Protein 5GYQ (pdb70)

Solvent-accessible surface area: 8871 Å² total; per-residue (Å²): 126,183,53,78,155,24,116,18,14,127,85,8,12,146,92,2,14,37,0,0,48,6,130,90,72,143,8,134,49,2,27,0,41,3,56,15,1,14,103,81,21,75,68,30,88,50,82,19,46,70,26,48,69,222,130,0,32,65,71,38,1,11,18,1,21,0,0,1,0,21,0,24,71,85,23,0,62,30,9,36,107,148,71,96,24,49,1,26,80,40,0,2,12,28,50,125,154,16,59,0,0,0,0,0,3,88,40,120,38,89,23,34,20,1,30,0,99,131,102,112,26,168,83,29,21,96,14,102,91,79,65,21,23,86,75,13,64,79,55,5,102,177,49,124,114,21,87,0,17,0,0,0,0,0,32,5,123,91,57,93,60,92,125,35,0,34,33,56,154

Nearest PDB structures (foldseek):
  5gyq-assembly1_A  TM=1.006E+00  e=2.711E-38  Rousettus bat coronavirus HKU9
  7r1b-assembly1_C  TM=7.287E-01  e=6.176E-12  Severe acute respiratory syndrome coronavirus 2
  8h15-assembly1_A  TM=7.630E-01  e=4.282E-11  Severe acute respiratory syndrome coronavirus
  8tyl-assembly1_A  TM=7.684E-01  e=5.794E-11  Severe acute respiratory syndrome coronavirus 2
  8h11-assembly1_C  TM=7.386E-01  e=4.017E-10  Severe acute respiratory syndrome coronavirus

Sequence (169 aa):
GIQSYCTPPYSSVLQDPPQPVVWRRYMLYDCVFDFTVVVDSLPTHQLQCYGVSPRRLASMCYGSVTLDVMRINETHLNNLFNRVPDTFSLYNYALPDNFYGCLHAFYLNSTAPYAVANRFPIKPGGRQSNSAFIDTVINAAHYSPFSYVYGLAVITLKPAAGSKLVCPVA

Structure (mmCIF, N/CA/C/O backbone):
data_5GYQ
#
_entry.id   5GYQ
#
_cell.length_a   42.752
_cell.length_b   35.990
_cell.length_c   62.886
_cell.angle_alpha   90.00
_cell.angle_beta   102.72
_cell.angle_gamma   90.00
#
_symmetry.space_group_name_H-M   'P 1 21 1'
#
loop_
_entity.id
_entity.type
_entity.pdbx_description
1 polymer 'Spike glycoprotein'
2 branched 2-acetamido-2-deoxy-beta-D-glucopyranose-(1-4)-2-acetamido-2-deoxy-beta-D-glucopyranose
3 water water
#
loop_
_atom_site.group_PDB
_atom_site.id
_atom_site.type_symbol
_atom_site.label_atom_id
_atom_site.label_alt_id
_atom_site.label_comp_id
_atom_site.label_asym_id
_atom_site.label_entity_id
_atom_site.label_seq_id
_atom_site.pdbx_PDB_ins_code
_atom_site.Cartn_x
_atom_site.Cartn_y
_atom_site.Cartn_z
_atom_site.occupancy
_atom_site.B_iso_or_equiv
_atom_site.auth_seq_id
_atom_site.auth_comp_id
_atom_site.auth_asym_id
_atom_site.auth_atom_id
_atom_site.pdbx_PDB_model_num
ATOM 1 N N . GLY A 1 1 ? -12.789 1.816 11.200 1.00 71.78 3 GLY A N 1
ATOM 2 C CA . GLY A 1 1 ? -12.014 1.044 12.154 1.00 69.57 3 GLY A CA 1
ATOM 3 C C . GLY A 1 1 ? -10.668 0.617 11.600 1.00 75.20 3 GLY A C 1
ATOM 4 O O . GLY A 1 1 ? -10.107 1.276 10.722 1.00 73.70 3 GLY A O 1
ATOM 5 N N . ILE A 1 2 ? -10.148 -0.492 12.116 1.00 58.05 4 ILE A N 1
ATOM 6 C CA . ILE A 1 2 ? -8.855 -1.010 11.682 1.00 56.94 4 ILE A CA 1
ATOM 7 C C . ILE A 1 2 ? -9.014 -1.980 10.516 1.00 57.76 4 ILE A C 1
ATOM 8 O O . ILE A 1 2 ? -9.534 -3.084 10.679 1.00 59.41 4 ILE A O 1
ATOM 13 N N . GLN A 1 3 ? -8.560 -1.556 9.341 1.00 55.60 5 GLN A N 1
ATOM 14 C CA . GLN A 1 3 ? -8.686 -2.356 8.128 1.00 55.30 5 GLN A CA 1
ATOM 15 C C . GLN A 1 3 ? -7.648 -3.469 8.050 1.00 48.14 5 GLN A C 1
ATOM 16 O O . GLN A 1 3 ? -6.588 -3.397 8.674 1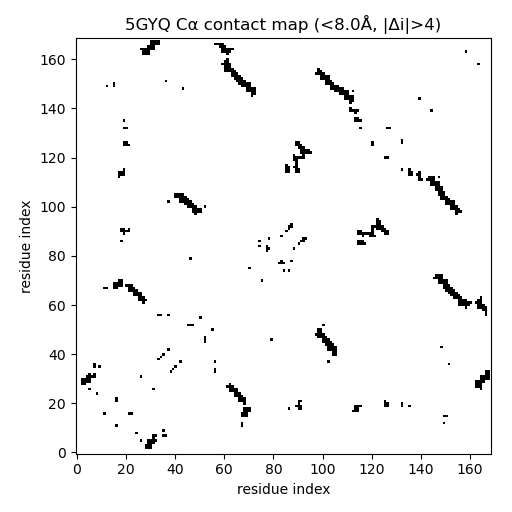.00 45.07 5 GLN A O 1
ATOM 22 N N . SER A 1 4 ? -7.964 -4.497 7.272 1.00 43.30 6 SER A N 1
ATOM 23 C CA . SER A 1 4 ? -7.023 -5.571 6.994 1.00 43.44 6 SER A CA 1
ATOM 24 C C . SER A 1 4 ? -6.111 -5.176 5.837 1.00 36.68 6 SER A C 1
ATOM 25 O O . SER A 1 4 ? -6.334 -4.157 5.187 1.00 39.49 6 SER A O 1
ATOM 28 N N . TYR A 1 5 ? -5.082 -5.979 5.588 1.00 32.31 7 TYR A N 1
ATOM 29 C CA . TYR A 1 5 ? -4.193 -5.767 4.448 1.00 31.77 7 TYR A CA 1
ATOM 30 C C . TYR A 1 5 ? -4.576 -6.670 3.280 1.00 33.06 7 TYR A C 1
ATOM 31 O O . TYR A 1 5 ? -4.722 -7.879 3.446 1.00 35.20 7 TYR A O 1
ATOM 40 N N . CYS A 1 6 ? -4.736 -6.085 2.098 1.00 34.49 8 CYS A N 1
ATOM 41 C CA . CYS A 1 6 ? -4.946 -6.879 0.894 1.00 28.08 8 CYS A CA 1
ATOM 42 C C . CYS A 1 6 ? -3.642 -7.537 0.461 1.00 32.43 8 CYS A C 1
ATOM 43 O O . CYS A 1 6 ? -2.584 -6.909 0.468 1.00 32.35 8 CYS A O 1
ATOM 46 N N . THR A 1 7 ? -3.729 -8.811 0.097 1.00 30.80 9 THR A N 1
ATOM 47 C CA . THR A 1 7 ? -2.573 -9.562 -0.376 1.00 27.92 9 THR A CA 1
ATOM 48 C C . THR A 1 7 ? -2.303 -9.275 -1.849 1.00 28.67 9 THR A C 1
ATOM 49 O O . THR A 1 7 ? -3.167 -9.504 -2.693 1.00 30.36 9 THR A O 1
ATOM 53 N N . PRO A 1 8 ? -1.102 -8.767 -2.161 1.00 30.38 10 PRO A N 1
ATOM 54 C CA . PRO A 1 8 ? -0.703 -8.513 -3.549 1.00 31.65 10 PRO A CA 1
ATOM 55 C C . PRO A 1 8 ? -0.510 -9.820 -4.310 1.00 28.75 10 PRO A C 1
ATOM 56 O O . PRO A 1 8 ? -0.095 -10.807 -3.710 1.00 28.62 10 PRO A O 1
ATOM 60 N N . PRO A 1 9 ? -0.814 -9.826 -5.616 1.00 29.49 11 PRO A N 1
ATOM 61 C CA . PRO A 1 9 ? -0.713 -11.036 -6.439 1.00 33.84 11 PRO A CA 1
ATOM 62 C C . PRO A 1 9 ? 0.704 -11.290 -6.964 1.00 31.02 11 PRO A C 1
ATOM 63 O O . PRO A 1 9 ? 0.917 -11.263 -8.175 1.00 28.82 11 PRO A O 1
ATOM 67 N N . TYR A 1 10 ? 1.650 -11.538 -6.060 1.00 28.39 12 TYR A N 1
ATOM 68 C CA . TYR A 1 10 ? 3.046 -11.789 -6.428 1.00 29.97 12 TYR A CA 1
ATOM 69 C C . TYR A 1 10 ? 3.191 -12.912 -7.458 1.00 27.24 12 TYR A C 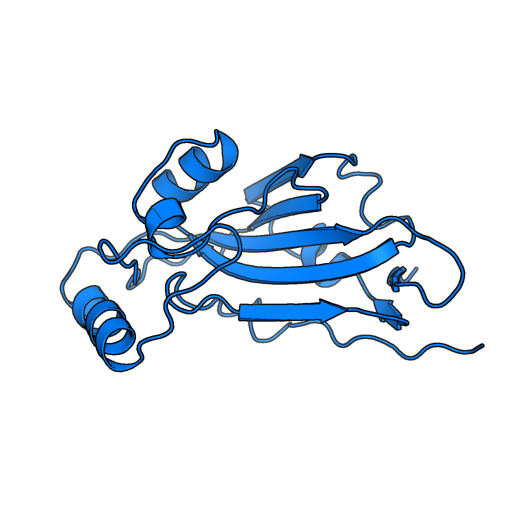1
ATOM 70 O O . TYR A 1 10 ? 3.880 -12.764 -8.479 1.00 30.64 12 TYR A O 1
ATOM 79 N N A SER A 1 11 ? 2.530 -14.033 -7.181 0.38 29.67 13 SER A N 1
ATOM 80 N N B SER A 1 11 ? 2.533 -14.034 -7.179 0.62 29.78 13 SER A N 1
ATOM 81 C CA A SER A 1 11 ? 2.643 -15.238 -7.998 0.38 32.95 13 SER A CA 1
ATOM 82 C CA B SER A 1 11 ? 2.655 -15.236 -8.000 0.62 32.76 13 SER A CA 1
ATOM 83 C C A SER A 1 11 ? 2.233 -15.012 -9.448 0.38 29.19 13 SER A C 1
ATOM 84 C C B SER A 1 11 ? 2.238 -15.009 -9.448 0.62 29.02 13 SER A C 1
ATOM 85 O O A SER A 1 11 ? 2.928 -15.433 -10.367 0.38 30.42 13 SER A O 1
ATOM 86 O O B SER A 1 11 ? 2.933 -15.429 -10.368 0.62 30.43 13 SER A O 1
ATOM 91 N N . VAL A 1 12 ? 1.103 -14.347 -9.648 1.00 31.35 14 VAL A N 1
ATOM 92 C CA . VAL A 1 12 ? 0.606 -14.097 -10.991 1.00 32.49 14 VAL A CA 1
ATOM 93 C C . VAL A 1 12 ? 1.456 -13.026 -11.671 1.00 34.96 14 VAL A C 1
ATOM 94 O O . VAL A 1 12 ? 1.535 -12.967 -12.899 1.00 37.74 14 VAL A O 1
ATOM 98 N N . LEU A 1 13 ? 2.108 -12.192 -10.867 1.00 28.53 15 LEU A N 1
ATOM 99 C CA . LEU A 1 13 ? 2.975 -11.154 -11.402 1.00 32.78 15 LEU A CA 1
ATOM 100 C C . LEU A 1 13 ? 4.268 -11.751 -11.928 1.00 33.18 15 LEU A C 1
ATOM 101 O O . LEU A 1 13 ? 4.842 -11.239 -12.884 1.00 37.48 15 LEU A O 1
ATOM 106 N N . GLN A 1 14 ? 4.737 -12.832 -11.313 1.00 35.69 16 GLN A N 1
ATOM 107 C CA . GLN A 1 14 ? 5.959 -13.457 -11.821 1.00 41.75 16 GLN A CA 1
ATOM 108 C C . GLN A 1 14 ? 5.682 -14.415 -12.987 1.00 38.64 16 GLN A C 1
ATOM 109 O O . GLN A 1 14 ? 6.609 -14.842 -13.676 1.00 41.78 16 GLN A O 1
ATOM 115 N N . ASP A 1 15 ? 4.412 -14.741 -13.213 1.00 39.69 17 ASP A N 1
ATOM 116 C CA . ASP A 1 15 ? 4.035 -15.553 -14.369 1.00 32.96 17 ASP A CA 1
ATOM 117 C C . ASP A 1 15 ? 2.622 -15.226 -14.851 1.00 34.04 17 ASP A C 1
ATOM 118 O O . ASP A 1 15 ? 1.683 -15.978 -14.582 1.00 32.60 17 ASP A O 1
ATOM 123 N N . PRO A 1 16 ? 2.470 -14.103 -15.572 1.00 26.47 18 PRO A N 1
ATOM 124 C CA . PRO A 1 16 ? 1.167 -13.642 -16.063 1.00 24.13 18 PRO A CA 1
ATOM 125 C C . PRO A 1 16 ? 0.468 -14.662 -16.956 1.00 21.59 18 PRO A C 1
ATOM 126 O O . PRO A 1 16 ? 1.102 -15.253 -17.831 1.00 20.91 18 PRO A O 1
ATOM 130 N N . PRO A 1 17 ? -0.839 -14.863 -16.739 1.00 18.14 19 PRO A N 1
ATOM 131 C CA . PRO A 1 17 ? -1.593 -15.847 -17.520 1.00 18.09 19 PRO A CA 1
ATOM 132 C C . PRO A 1 17 ? -1.752 -15.421 -18.974 1.00 15.65 19 PRO A C 1
ATOM 133 O O . PRO A 1 17 ? -1.563 -14.248 -19.299 1.00 15.70 19 PRO A O 1
ATOM 137 N N . GLN A 1 18 ? -2.073 -16.376 -19.840 1.00 18.63 20 GLN A N 1
ATOM 138 C CA . GLN A 1 18 ? -2.407 -16.062 -21.219 1.00 18.15 20 GLN A CA 1
ATOM 139 C C . GLN A 1 18 ? -3.624 -15.145 -21.214 1.00 16.75 20 GLN A C 1
ATOM 140 O O . GLN A 1 18 ? -4.488 -15.271 -20.347 1.00 13.41 20 GLN A O 1
ATOM 146 N N . PRO A 1 19 ? -3.691 -14.210 -22.172 1.00 18.95 21 PRO A N 1
ATOM 147 C CA . PRO A 1 19 ? -4.789 -13.237 -22.196 1.00 13.66 21 PRO A CA 1
ATOM 148 C C . PRO A 1 19 ? -6.165 -13.886 -22.317 1.00 14.68 21 PRO A C 1
ATOM 149 O O . PRO A 1 19 ? -7.145 -13.318 -21.830 1.00 14.24 21 PRO A O 1
ATOM 153 N N . VAL A 1 20 ? -6.240 -15.060 -22.939 1.00 14.04 22 VAL A N 1
ATOM 154 C CA . VAL A 1 20 ? -7.517 -15.756 -23.053 1.00 10.79 22 VAL A CA 1
ATOM 155 C C . VAL A 1 20 ? -8.038 -16.149 -21.663 1.00 10.24 22 VAL A C 1
ATOM 156 O O . VAL A 1 20 ? -9.246 -16.247 -21.453 1.00 12.99 22 VAL A O 1
ATOM 160 N N . VAL A 1 21 ? -7.131 -16.341 -20.704 1.00 12.50 23 VAL A N 1
ATOM 161 C CA . VAL A 1 21 ? -7.537 -16.627 -19.326 1.00 10.18 23 VAL A CA 1
ATOM 162 C C . VAL A 1 21 ? -6.969 -15.614 -18.328 1.00 14.76 23 VAL A C 1
ATOM 163 O O . VAL A 1 21 ? -6.417 -15.996 -17.295 1.00 15.47 23 VAL A O 1
ATOM 167 N N . TRP A 1 22 ? -7.113 -14.327 -18.639 1.00 11.99 24 TRP A N 1
ATOM 168 C CA . TRP A 1 22 ? -6.644 -13.253 -17.763 1.00 13.27 24 TRP A CA 1
ATOM 169 C C . TRP A 1 22 ? -7.271 -13.353 -16.377 1.00 14.09 24 TRP A C 1
ATOM 170 O O . TRP A 1 22 ? -8.399 -13.835 -16.234 1.00 13.67 24 TRP A O 1
ATOM 181 N N . ARG A 1 23 ? -6.552 -12.895 -15.355 1.00 13.27 25 ARG A N 1
ATOM 182 C CA . ARG A 1 23 ? -7.055 -13.053 -13.989 1.00 19.08 25 ARG A CA 1
ATOM 183 C C . ARG A 1 23 ? -7.380 -11.732 -13.303 1.00 20.27 25 ARG A C 1
ATOM 184 O O . ARG A 1 23 ? -6.685 -10.741 -13.479 1.00 16.87 25 ARG A O 1
ATOM 192 N N . ARG A 1 24 ? -8.446 -11.735 -12.510 1.00 17.80 26 ARG A N 1
ATOM 193 C CA . ARG A 1 24 ? -8.882 -10.535 -11.806 1.00 16.97 26 ARG A CA 1
ATOM 194 C C . ARG A 1 24 ? -8.721 -10.674 -10.298 1.00 20.63 26 ARG A C 1
ATOM 195 O O . ARG A 1 24 ? -9.005 -11.725 -9.729 1.00 14.56 26 ARG A O 1
ATOM 203 N N . TYR A 1 25 ? -8.254 -9.606 -9.662 1.00 16.77 27 TYR A N 1
ATOM 204 C CA . TYR A 1 25 ? -8.170 -9.545 -8.209 1.00 21.10 27 TYR A CA 1
ATOM 205 C C . TYR A 1 25 ? -8.856 -8.278 -7.719 1.00 25.37 27 TYR A C 1
ATOM 206 O O . TYR A 1 25 ? -8.521 -7.173 -8.147 1.00 24.34 27 TYR A O 1
ATOM 215 N N . MET A 1 26 ? -9.830 -8.439 -6.832 1.00 20.94 28 MET A N 1
ATOM 216 C CA . MET A 1 26 ? -10.587 -7.300 -6.337 1.00 26.90 28 MET A CA 1
ATOM 217 C C . MET A 1 26 ? -10.117 -6.871 -4.950 1.00 30.53 28 MET A C 1
ATOM 218 O O . MET A 1 26 ? -10.048 -7.677 -4.025 1.00 31.69 28 MET A O 1
ATOM 223 N N . LEU A 1 27 ? -9.786 -5.589 -4.833 1.00 29.68 29 LEU A N 1
ATOM 224 C CA . LEU A 1 27 ? -9.335 -4.982 -3.587 1.00 27.76 29 LEU A CA 1
ATOM 225 C C . LEU A 1 27 ? -10.392 -4.025 -3.053 1.00 30.75 29 LEU A C 1
ATOM 226 O O . LEU A 1 27 ? -10.781 -3.065 -3.734 1.00 28.54 29 LEU A O 1
ATOM 231 N N . TYR A 1 28 ? -10.838 -4.289 -1.829 1.00 30.11 30 TYR A N 1
ATOM 232 C CA . TYR A 1 28 ? -11.913 -3.527 -1.207 1.00 39.70 30 TYR A CA 1
ATOM 233 C C . TYR A 1 28 ? -11.749 -3.478 0.311 1.00 43.86 30 TYR A C 1
ATOM 234 O O . TYR A 1 28 ? -11.457 -4.498 0.937 1.00 43.51 30 TYR A O 1
ATOM 243 N N . ASP A 1 29 ? -11.934 -2.290 0.887 1.00 38.28 31 ASP A N 1
ATOM 244 C CA . ASP A 1 29 ? -11.881 -2.086 2.338 1.00 39.13 31 ASP A CA 1
ATOM 245 C C . ASP A 1 29 ? -10.592 -2.640 2.944 1.00 34.09 31 ASP A C 1
ATOM 246 O O . ASP A 1 29 ? -10.631 -3.534 3.790 1.00 35.55 31 ASP A O 1
ATOM 251 N N . CYS A 1 30 ? -9.453 -2.108 2.509 1.00 38.35 32 CYS A N 1
ATOM 252 C CA . CYS A 1 30 ? -8.166 -2.648 2.935 1.00 27.28 32 CYS A CA 1
ATOM 253 C C . CYS A 1 30 ? -6.977 -1.719 2.692 1.00 28.55 32 CYS A C 1
ATOM 254 O O . CYS A 1 30 ? -7.074 -0.705 1.989 1.00 32.49 32 CYS A O 1
ATOM 257 N N . VAL A 1 31 ? -5.850 -2.091 3.289 1.00 30.89 33 VAL A N 1
ATOM 258 C CA . VAL A 1 31 ? -4.577 -1.432 3.041 1.00 29.90 33 VAL A CA 1
ATOM 259 C C . VAL A 1 31 ? -3.799 -2.250 2.016 1.00 35.13 33 VAL A C 1
ATOM 260 O O . VAL A 1 31 ? -3.651 -3.462 2.162 1.00 32.76 33 VAL A O 1
ATOM 264 N N . PHE A 1 32 ? -3.309 -1.582 0.978 1.00 36.52 34 PHE A N 1
ATOM 265 C CA . PHE A 1 32 ? -2.663 -2.258 -0.137 1.00 34.44 34 PHE A CA 1
ATOM 266 C C . PHE A 1 32 ? -1.323 -1.616 -0.475 1.00 37.21 34 PHE A C 1
ATOM 267 O O . PHE A 1 32 ? -1.205 -0.394 -0.515 1.00 39.72 34 PHE A O 1
ATOM 275 N N . ASP A 1 33 ? -0.314 -2.446 -0.711 1.00 35.96 35 ASP A N 1
ATOM 276 C CA . ASP A 1 33 ? 1.004 -1.951 -1.088 1.00 39.76 35 ASP A CA 1
ATOM 277 C C . ASP A 1 33 ? 1.097 -1.788 -2.601 1.00 34.65 35 ASP A C 1
ATOM 278 O O . ASP A 1 33 ? 1.418 -2.734 -3.319 1.00 32.53 35 ASP A O 1
ATOM 283 N N . PHE A 1 34 ? 0.820 -0.576 -3.075 1.00 41.57 36 PHE A N 1
ATOM 284 C CA . PHE A 1 34 ? 0.773 -0.286 -4.506 1.00 43.69 36 PHE A CA 1
ATOM 285 C C . PHE A 1 34 ? 2.114 -0.469 -5.208 1.00 37.89 36 PHE A C 1
ATOM 286 O O . PHE A 1 34 ? 2.163 -0.647 -6.424 1.00 39.95 36 PHE A O 1
ATOM 294 N N . THR A 1 35 ? 3.195 -0.419 -4.436 1.00 34.51 37 THR A N 1
ATOM 295 C CA . THR A 1 35 ? 4.546 -0.544 -4.975 1.00 34.81 37 THR A CA 1
ATOM 296 C C . THR A 1 35 ? 4.734 -1.845 -5.756 1.00 32.41 37 THR A C 1
ATOM 297 O O . THR A 1 35 ? 5.466 -1.889 -6.747 1.00 30.58 37 THR A O 1
ATOM 301 N N . VAL A 1 36 ? 4.056 -2.896 -5.307 1.00 28.99 38 VAL A N 1
ATOM 302 C CA . VAL A 1 36 ? 4.185 -4.219 -5.904 1.00 25.87 38 VAL A CA 1
ATOM 303 C C . VAL A 1 36 ? 3.743 -4.230 -7.366 1.00 27.98 38 VAL A C 1
ATOM 304 O O . VAL A 1 36 ? 4.353 -4.899 -8.202 1.00 32.80 38 VAL A O 1
ATOM 308 N N . VAL A 1 37 ? 2.694 -3.476 -7.675 1.00 23.39 39 VAL A N 1
ATOM 309 C CA . VAL A 1 37 ? 2.145 -3.470 -9.025 1.00 31.35 39 VAL A CA 1
ATOM 310 C C . VAL A 1 37 ? 2.535 -2.217 -9.802 1.00 34.55 39 VAL A C 1
ATOM 311 O O . VAL A 1 37 ? 2.119 -2.039 -10.947 1.00 32.91 39 VAL A O 1
ATOM 315 N N . VAL A 1 38 ? 3.330 -1.349 -9.183 1.00 31.20 40 VAL A N 1
ATOM 316 C CA . VAL A 1 38 ? 3.794 -0.142 -9.859 1.00 36.61 40 VAL A CA 1
ATOM 317 C C . VAL A 1 38 ? 5.320 -0.025 -9.844 1.00 34.24 40 VAL A C 1
ATOM 318 O O . VAL A 1 38 ? 5.987 -0.407 -10.804 1.00 33.97 40 VAL A O 1
ATOM 322 N N . ASP A 1 39 ? 5.868 0.492 -8.747 1.00 44.62 41 ASP A N 1
ATOM 323 C CA . ASP A 1 39 ? 7.287 0.834 -8.678 1.00 42.08 41 ASP A CA 1
ATOM 324 C C . ASP A 1 39 ? 8.223 -0.365 -8.822 1.00 39.15 41 ASP A C 1
ATOM 325 O O . ASP A 1 39 ? 9.188 -0.316 -9.586 1.00 42.27 41 ASP A O 1
ATOM 330 N N . SER A 1 40 ? 7.937 -1.435 -8.087 1.00 40.63 42 SER A N 1
ATOM 331 C CA . SER A 1 40 ? 8.814 -2.604 -8.059 1.00 37.43 42 SER A CA 1
ATOM 332 C C . SER A 1 40 ? 8.928 -3.291 -9.418 1.00 38.56 42 SER A C 1
ATOM 333 O O . SER A 1 40 ? 9.953 -3.897 -9.727 1.00 46.11 42 SER A O 1
ATOM 336 N N . LEU A 1 41 ? 7.874 -3.198 -10.223 1.00 40.11 43 LEU A N 1
ATOM 337 C CA . LEU A 1 41 ? 7.873 -3.801 -11.552 1.00 38.11 43 LEU A CA 1
ATOM 338 C C . LEU A 1 41 ? 8.806 -3.062 -12.505 1.00 34.05 43 LEU A C 1
ATOM 339 O O . LEU A 1 41 ? 8.902 -1.835 -12.458 1.00 36.64 43 LEU A O 1
ATOM 344 N N . PRO A 1 42 ? 9.502 -3.813 -13.372 1.00 29.08 44 PRO A N 1
ATOM 345 C CA . PRO A 1 42 ? 10.357 -3.233 -14.415 1.00 25.92 44 PRO A CA 1
ATOM 346 C C . PRO A 1 42 ? 9.517 -2.649 -15.547 1.00 30.36 44 PRO A C 1
ATOM 347 O O . PRO A 1 42 ? 9.208 -3.347 -16.511 1.00 25.50 44 PRO A O 1
ATOM 351 N N . THR A 1 43 ? 9.164 -1.374 -15.422 1.00 31.11 45 THR A N 1
ATOM 352 C CA . THR A 1 43 ? 8.183 -0.749 -16.303 1.00 31.06 45 THR A CA 1
ATOM 353 C C . THR A 1 43 ? 8.619 -0.664 -17.765 1.00 37.38 45 THR A C 1
ATOM 354 O O . THR A 1 43 ? 9.712 -0.192 -18.080 1.00 34.31 45 THR A O 1
ATOM 358 N N . HIS A 1 44 ? 7.744 -1.136 -18.649 1.00 36.96 46 HIS A N 1
ATOM 359 C CA . HIS A 1 44 ? 7.926 -1.000 -20.088 1.00 36.17 46 HIS A CA 1
ATOM 360 C C . HIS A 1 44 ? 7.105 0.173 -20.602 1.00 43.68 46 HIS A C 1
ATOM 361 O O . HIS A 1 44 ? 7.547 0.916 -21.476 1.00 50.84 46 HIS A O 1
ATOM 368 N N . GLN A 1 45 ? 5.907 0.333 -20.047 1.00 34.27 47 GLN A N 1
ATOM 369 C CA . GLN A 1 45 ? 5.024 1.435 -20.412 1.00 29.95 47 GLN A CA 1
ATOM 370 C C . GLN A 1 45 ? 3.903 1.589 -19.387 1.00 36.70 47 GLN A C 1
ATOM 371 O O . GLN A 1 45 ? 3.166 0.643 -19.122 1.00 29.97 47 GLN A O 1
ATOM 377 N N . LEU A 1 46 ? 3.775 2.780 -18.811 1.00 25.01 48 LEU A N 1
ATOM 378 C CA . LEU A 1 46 ? 2.719 3.045 -17.837 1.00 31.83 48 LEU A CA 1
ATOM 379 C C . LEU A 1 46 ? 1.823 4.185 -18.307 1.00 39.30 48 LEU A C 1
ATOM 380 O O . LEU A 1 46 ? 2.263 5.329 -18.407 1.00 43.15 48 LEU A O 1
ATOM 385 N N . GLN A 1 47 ? 0.565 3.866 -18.594 1.00 33.05 49 GLN A N 1
ATOM 386 C CA . GLN A 1 47 ? -0.362 4.857 -19.126 1.00 31.29 49 GLN A CA 1
ATOM 387 C C . GLN A 1 47 ? -1.587 5.005 -18.236 1.00 33.19 49 GLN A C 1
ATOM 388 O O . GLN A 1 47 ? -2.293 4.036 -17.985 1.00 30.21 49 GLN A O 1
ATOM 394 N N . CYS A 1 48 ? -1.854 6.221 -17.774 1.00 26.59 50 CYS A N 1
ATOM 395 C CA . CYS A 1 48 ? -2.969 6.433 -16.858 1.00 25.65 50 CYS A CA 1
ATOM 396 C C . CYS A 1 48 ? -4.075 7.311 -17.442 1.00 25.20 50 CYS A C 1
ATOM 397 O O . CYS A 1 48 ? -3.820 8.207 -18.244 1.00 28.04 50 CYS A O 1
ATOM 400 N N . TYR A 1 49 ? -5.304 7.040 -17.014 1.00 24.34 51 TYR A N 1
ATOM 401 C CA . TYR A 1 49 ? -6.488 7.760 -17.459 1.00 22.88 51 TYR A CA 1
ATOM 402 C C . TYR A 1 49 ? -7.333 8.182 -16.261 1.00 32.37 51 TYR A C 1
ATOM 403 O O . TYR A 1 49 ? -7.845 7.333 -15.523 1.00 31.58 51 TYR A O 1
ATOM 412 N N . GLY A 1 50 ? -7.477 9.492 -16.072 1.00 31.18 52 GLY A N 1
ATOM 413 C CA . GLY A 1 50 ? -8.272 10.028 -14.981 1.00 32.07 52 GLY A CA 1
ATOM 414 C C . GLY A 1 50 ? -7.439 10.315 -13.747 1.00 34.54 52 GLY A C 1
ATOM 415 O O . GLY A 1 50 ? -7.952 10.772 -12.726 1.00 36.05 52 GLY A O 1
ATOM 416 N N . VAL A 1 51 ? -6.143 10.045 -13.850 1.00 30.35 53 VAL A N 1
ATOM 417 C CA . VAL A 1 51 ? -5.212 10.230 -12.744 1.00 26.82 53 VAL A CA 1
ATOM 418 C C . VAL A 1 51 ? -3.802 10.242 -13.325 1.00 27.60 53 VAL A C 1
ATOM 419 O O . VAL A 1 51 ? -3.557 9.621 -14.352 1.00 34.76 53 VAL A O 1
ATOM 423 N N . SER A 1 52 ? -2.880 10.966 -12.700 1.00 33.18 54 SER A N 1
ATOM 424 C CA . SER A 1 52 ? -1.493 10.940 -13.150 1.00 35.23 54 SER A CA 1
ATOM 425 C C . SER A 1 52 ? -0.766 9.788 -12.468 1.00 31.64 54 SER A C 1
ATOM 426 O O . SER A 1 52 ? -1.117 9.411 -11.350 1.00 33.60 54 SER A O 1
ATOM 429 N N . PRO A 1 53 ? 0.242 9.214 -13.143 1.00 39.84 55 PRO A N 1
ATOM 430 C CA . PRO A 1 53 ? 0.999 8.096 -12.568 1.00 42.32 55 PRO A CA 1
ATOM 431 C C . PRO A 1 53 ? 1.738 8.468 -11.282 1.00 34.95 55 PRO A C 1
ATOM 432 O O . PRO A 1 53 ? 1.959 7.600 -10.438 1.00 32.14 55 PRO A O 1
ATOM 436 N N . ARG A 1 54 ? 2.108 9.736 -11.133 1.00 34.68 56 ARG A N 1
ATOM 437 C CA . ARG A 1 54 ? 2.796 10.184 -9.925 1.00 36.39 56 ARG A CA 1
ATOM 438 C C . ARG A 1 54 ? 1.832 10.280 -8.741 1.00 28.96 56 ARG A C 1
ATOM 439 O O . ARG A 1 54 ? 2.249 10.237 -7.585 1.00 35.52 56 ARG A O 1
ATOM 447 N N . ARG A 1 55 ? 0.541 10.397 -9.040 1.00 24.74 57 ARG A N 1
ATOM 448 C CA . ARG A 1 55 ? -0.487 10.547 -8.013 1.00 25.75 57 ARG A CA 1
ATOM 449 C C . ARG A 1 55 ? -1.137 9.214 -7.657 1.00 33.35 57 ARG A C 1
ATOM 450 O O . ARG A 1 55 ? -1.682 9.053 -6.564 1.00 34.87 57 ARG A O 1
ATOM 458 N N . LEU A 1 56 ? -1.067 8.273 -8.596 1.00 33.09 58 LEU A N 1
ATOM 459 C CA . LEU A 1 56 ? -1.728 6.967 -8.505 1.00 29.62 58 LEU A CA 1
ATOM 460 C C . LEU A 1 56 ? -1.638 6.309 -7.127 1.00 30.60 58 LEU A C 1
ATOM 461 O O . LEU A 1 56 ? -2.656 6.055 -6.482 1.00 29.79 58 LEU A O 1
ATOM 466 N N . ALA A 1 57 ? -0.416 6.035 -6.686 1.00 23.84 59 ALA A N 1
ATOM 467 C CA . ALA A 1 57 ? -0.197 5.230 -5.489 1.00 31.39 59 ALA A CA 1
ATOM 468 C C . ALA A 1 57 ? -0.135 6.055 -4.208 1.00 32.80 59 ALA A C 1
ATOM 469 O O . ALA A 1 57 ? 0.294 5.553 -3.171 1.00 39.35 59 ALA A O 1
ATOM 471 N N . SER A 1 58 ? -0.568 7.311 -4.275 1.00 32.65 60 SER A N 1
ATOM 472 C CA . SER A 1 58 ? -0.432 8.217 -3.139 1.00 31.41 60 SER A CA 1
ATOM 473 C C . SER A 1 58 ? -1.751 8.485 -2.419 1.00 34.68 60 SER A C 1
ATOM 474 O O . SER A 1 58 ? -1.759 9.048 -1.326 1.00 40.59 60 SER A O 1
ATOM 477 N N . MET A 1 59 ? -2.865 8.091 -3.024 1.00 36.36 61 MET A N 1
ATOM 478 C CA . MET A 1 59 ? -4.169 8.389 -2.438 1.00 35.97 61 MET A CA 1
ATOM 479 C C . MET A 1 59 ? -5.040 7.149 -2.279 1.00 30.56 61 MET A C 1
ATOM 480 O O . MET A 1 59 ? -4.664 6.054 -2.695 1.00 29.73 61 MET A O 1
ATOM 485 N N . CYS A 1 60 ? -6.205 7.335 -1.666 1.00 32.17 62 CYS A N 1
ATOM 486 C CA . CYS A 1 60 ? -7.127 6.236 -1.403 1.00 34.23 62 CYS A CA 1
ATOM 487 C C . CYS A 1 60 ? -8.209 6.151 -2.473 1.00 32.81 62 CYS A C 1
ATOM 488 O O . CYS A 1 60 ? -8.444 7.108 -3.208 1.00 32.08 62 CYS A O 1
ATOM 491 N N . TYR A 1 61 ? -8.869 5.001 -2.550 1.00 28.53 63 TYR A N 1
ATOM 492 C CA . TYR A 1 61 ? -9.900 4.782 -3.556 1.00 31.51 63 TYR A CA 1
ATOM 493 C C . TYR A 1 61 ? -11.098 4.031 -2.989 1.00 32.70 63 TYR A C 1
ATOM 494 O O . TYR A 1 61 ? -11.005 3.401 -1.936 1.00 32.83 63 TYR A O 1
ATOM 503 N N . GLY A 1 62 ? -12.224 4.110 -3.693 1.00 35.83 64 GLY A N 1
ATOM 504 C CA . GLY A 1 62 ? -13.418 3.378 -3.308 1.00 40.11 64 GLY A CA 1
ATOM 505 C C . GLY A 1 62 ? -13.208 1.885 -3.460 1.00 35.20 64 GLY A C 1
ATOM 506 O O . GLY A 1 62 ? -13.699 1.091 -2.659 1.00 41.77 64 GLY A O 1
ATOM 507 N N . SER A 1 63 ? -12.469 1.513 -4.500 1.00 31.85 65 SER A N 1
ATOM 508 C CA . SER A 1 63 ? -12.094 0.126 -4.754 1.00 27.86 65 SER A CA 1
ATOM 509 C C . SER A 1 63 ? -11.016 0.074 -5.826 1.00 30.19 65 SER A C 1
ATOM 510 O O . SER A 1 63 ? -10.896 0.995 -6.644 1.00 27.67 65 SER A O 1
ATOM 513 N N . VAL A 1 64 ? -10.234 -1.002 -5.822 1.00 29.99 66 VAL A N 1
ATOM 514 C CA . VAL A 1 64 ? -9.191 -1.173 -6.832 1.00 23.27 66 VAL A CA 1
ATOM 515 C C . VAL A 1 64 ? -9.270 -2.565 -7.446 1.00 26.77 66 VAL A C 1
ATOM 516 O O . VAL A 1 64 ? -9.353 -3.551 -6.734 1.00 27.75 66 VAL A O 1
ATOM 520 N N . THR A 1 65 ? -9.250 -2.646 -8.770 1.00 27.29 67 THR A N 1
ATOM 521 C CA . THR A 1 65 ? -9.274 -3.939 -9.443 1.00 26.85 67 THR A CA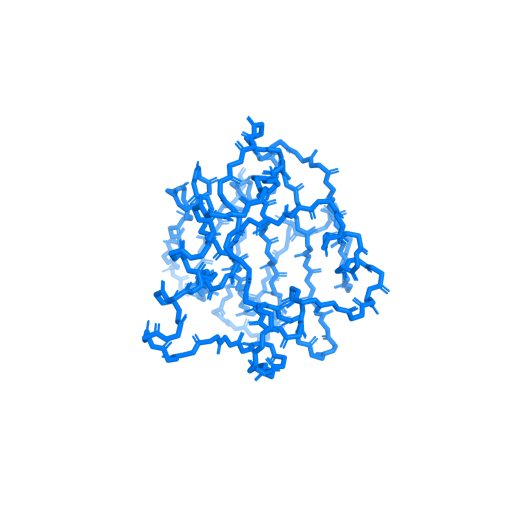 1
ATOM 522 C C . THR A 1 65 ? -7.992 -4.150 -10.235 1.00 26.04 67 THR A C 1
ATOM 523 O O . THR A 1 65 ? -7.550 -3.261 -10.955 1.00 22.38 67 THR A O 1
ATOM 527 N N . LEU A 1 66 ? -7.391 -5.327 -10.088 1.00 15.82 68 LEU A N 1
ATOM 528 C CA . LEU A 1 66 ? -6.170 -5.659 -10.816 1.00 16.98 68 LEU A CA 1
ATOM 529 C C . LEU A 1 66 ? -6.404 -6.793 -11.803 1.00 15.82 68 LEU A C 1
ATOM 530 O O . LEU A 1 66 ? -6.677 -7.922 -11.404 1.00 17.92 68 LEU A O 1
ATOM 535 N N . ASP A 1 67 ? -6.297 -6.491 -13.091 1.00 18.04 69 ASP A N 1
ATOM 536 C CA . ASP A 1 67 ? -6.400 -7.528 -14.111 1.00 16.45 69 ASP A CA 1
ATOM 537 C C . ASP A 1 67 ? -5.021 -7.844 -14.659 1.00 15.56 69 ASP A C 1
ATOM 538 O O . ASP A 1 67 ? -4.319 -6.961 -15.128 1.00 16.54 69 ASP A O 1
ATOM 543 N N . VAL A 1 68 ? -4.630 -9.107 -14.604 1.00 11.07 70 VAL A N 1
ATOM 544 C CA . VAL A 1 68 ? -3.272 -9.478 -14.974 1.00 9.73 70 VAL A CA 1
ATOM 545 C C . VAL A 1 68 ? -3.255 -10.493 -16.110 1.00 13.59 70 VAL A C 1
ATOM 546 O O . VAL A 1 68 ? -4.025 -11.470 -16.111 1.00 13.02 70 VAL A O 1
ATOM 550 N N . MET A 1 69 ? -2.381 -10.239 -17.081 1.00 12.52 71 MET A N 1
ATOM 551 C CA . MET A 1 69 ? -2.210 -11.141 -18.217 1.00 12.75 71 MET A CA 1
ATOM 552 C C . MET A 1 69 ? -0.904 -10.837 -18.930 1.00 16.74 71 MET A C 1
ATOM 553 O O . MET A 1 69 ? -0.163 -9.954 -18.515 1.00 17.64 71 MET A O 1
ATOM 558 N N . ARG A 1 70 ? -0.623 -11.563 -20.005 1.00 16.16 72 ARG A N 1
ATOM 559 C CA . ARG A 1 70 ? 0.520 -11.246 -20.846 1.00 15.11 72 ARG A CA 1
ATOM 560 C C . ARG A 1 70 ? 0.030 -10.688 -22.176 1.00 17.63 72 ARG A C 1
ATOM 561 O O . ARG A 1 70 ? -1.112 -10.926 -22.571 1.00 16.28 72 ARG A O 1
ATOM 569 N N . ILE A 1 71 ? 0.891 -9.945 -22.864 1.00 15.15 73 ILE A N 1
ATOM 570 C CA . ILE A 1 71 ? 0.472 -9.216 -24.059 1.00 13.98 73 ILE A CA 1
ATOM 571 C C . ILE A 1 71 ? 1.690 -8.869 -24.913 1.00 17.13 73 ILE A C 1
ATOM 572 O O . ILE A 1 71 ? 2.730 -8.501 -24.376 1.00 19.39 73 ILE A O 1
ATOM 577 N N . ASN A 1 72 ? 1.593 -8.999 -26.235 1.00 12.93 74 ASN A N 1
ATOM 578 C CA . ASN A 1 72 ? 2.754 -8.653 -27.050 1.00 17.04 74 ASN A CA 1
ATOM 579 C C . ASN A 1 72 ? 2.638 -7.226 -27.581 1.00 14.27 74 ASN A C 1
ATOM 580 O O . ASN A 1 72 ? 1.617 -6.565 -27.373 1.00 16.45 74 ASN A O 1
ATOM 585 N N . GLU A 1 73 ? 3.692 -6.752 -28.242 1.00 19.99 75 GLU A N 1
ATOM 586 C CA . GLU A 1 73 ? 3.819 -5.338 -28.598 1.00 21.06 75 GLU A CA 1
ATOM 587 C C . GLU A 1 73 ? 2.682 -4.807 -29.476 1.00 16.26 75 GLU A C 1
ATOM 588 O O . GLU A 1 73 ? 2.178 -3.712 -29.237 1.00 20.07 75 GLU A O 1
ATOM 594 N N . THR A 1 74 ? 2.291 -5.576 -30.488 1.00 15.50 76 THR A N 1
ATOM 595 C CA . THR A 1 74 ? 1.210 -5.179 -31.389 1.00 16.57 76 THR A CA 1
ATOM 596 C C . THR A 1 74 ? -0.082 -4.923 -30.615 1.00 17.29 76 THR A C 1
ATOM 597 O O . THR A 1 74 ? -0.707 -3.854 -30.719 1.00 17.75 76 THR A O 1
ATOM 601 N N . HIS A 1 75 ? -0.465 -5.918 -29.826 1.00 17.29 77 HIS A N 1
ATOM 602 C CA . HIS A 1 75 ? -1.695 -5.861 -29.052 1.00 14.83 77 HIS A CA 1
ATOM 603 C C . HIS A 1 75 ? -1.629 -4.783 -27.982 1.00 14.76 77 HIS A C 1
ATOM 604 O O . HIS A 1 75 ? -2.641 -4.167 -27.661 1.00 13.94 77 HIS A O 1
ATOM 611 N N . LEU A 1 76 ? -0.437 -4.557 -27.436 1.00 12.71 78 LEU A N 1
ATOM 612 C CA . LEU A 1 76 ? -0.247 -3.514 -26.429 1.00 13.34 78 LEU A CA 1
ATOM 613 C C . LEU A 1 76 ? -0.449 -2.126 -27.027 1.00 17.52 78 LEU A C 1
ATOM 614 O O . LEU A 1 76 ? -1.130 -1.276 -26.444 1.00 16.14 78 LEU A O 1
ATOM 619 N N . ASN A 1 77 ? 0.150 -1.905 -28.195 1.00 13.92 79 ASN A N 1
ATOM 620 C CA . ASN A 1 77 ? 0.017 -0.633 -28.890 1.00 20.23 79 ASN A CA 1
ATOM 621 C C . ASN A 1 77 ? -1.427 -0.378 -29.299 1.00 16.98 79 ASN A C 1
ATOM 622 O O . ASN A 1 77 ? -1.935 0.734 -29.144 1.00 16.47 79 ASN A O 1
ATOM 627 N N . ASN A 1 78 ? -2.094 -1.409 -29.809 1.00 15.60 80 ASN A N 1
ATOM 628 C CA . ASN A 1 78 ? -3.513 -1.276 -30.124 1.00 13.99 80 ASN A CA 1
ATOM 629 C C . ASN A 1 78 ? -4.353 -0.998 -28.877 1.00 16.35 80 ASN A C 1
ATOM 630 O O . ASN A 1 78 ? -5.342 -0.268 -28.934 1.00 16.91 80 ASN A O 1
ATOM 635 N N . LEU A 1 79 ? -3.952 -1.582 -27.751 1.00 14.68 81 LEU A N 1
ATOM 636 C CA . LEU A 1 79 ? -4.654 -1.376 -26.487 1.00 19.68 81 LEU A CA 1
ATOM 637 C C . LEU A 1 79 ? -4.543 0.079 -26.051 1.00 22.32 81 LEU A C 1
ATOM 638 O O . LEU A 1 79 ? -5.535 0.699 -25.660 1.00 22.16 81 LEU A O 1
ATOM 643 N N . PHE A 1 80 ? -3.329 0.616 -26.128 1.00 19.62 82 PHE A N 1
ATOM 644 C CA . PHE A 1 80 ? -3.079 2.021 -25.811 1.00 21.73 82 PHE A CA 1
ATOM 645 C C . PHE A 1 80 ? -3.827 2.976 -26.744 1.00 25.68 82 PHE A C 1
ATOM 646 O O . PHE A 1 80 ? -4.423 3.953 -26.291 1.00 25.52 82 PHE A O 1
ATOM 654 N N . ASN A 1 81 ? -3.790 2.695 -28.044 1.00 17.73 83 ASN A N 1
ATOM 655 C CA . ASN A 1 81 ? -4.390 3.594 -29.026 1.00 17.27 83 ASN A CA 1
ATOM 656 C C . ASN A 1 81 ? -5.873 3.329 -29.252 1.00 21.67 83 ASN A C 1
ATOM 657 O O . ASN A 1 81 ? -6.515 4.017 -30.043 1.00 19.86 83 ASN A O 1
ATOM 662 N N . ARG A 1 82 ? -6.404 2.331 -28.550 1.00 15.47 84 ARG A N 1
ATOM 663 C CA . ARG A 1 82 ? -7.804 1.935 -28.667 1.00 17.58 84 ARG A CA 1
ATOM 664 C C . ARG A 1 82 ? -8.170 1.636 -30.123 1.00 17.72 84 ARG A C 1
ATOM 665 O O . ARG A 1 82 ? -9.100 2.211 -30.693 1.00 16.68 84 ARG A O 1
ATOM 673 N N . VAL A 1 83 ? -7.397 0.725 -30.705 1.00 18.59 85 VAL A N 1
ATOM 674 C CA . VAL A 1 83 ? -7.644 0.168 -32.027 1.00 16.59 85 VAL A CA 1
ATOM 675 C C . VAL A 1 83 ? -8.060 -1.292 -31.849 1.00 16.39 85 VAL A C 1
ATOM 676 O O . VAL A 1 83 ? -7.426 -2.026 -31.094 1.00 17.06 85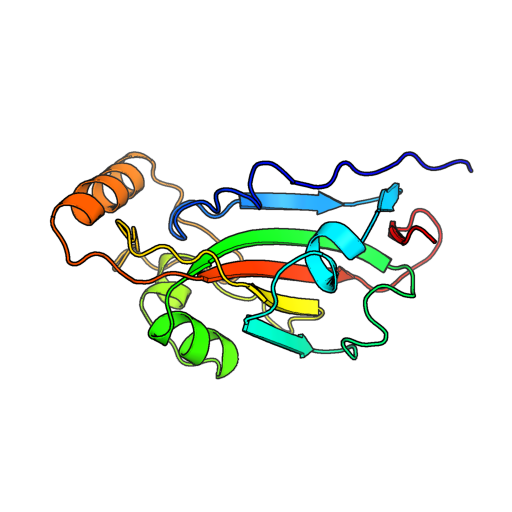 VAL A O 1
ATOM 680 N N . PRO A 1 84 ? -9.138 -1.717 -32.524 1.00 15.53 86 PRO A N 1
ATOM 681 C CA . PRO A 1 84 ? -9.609 -3.092 -32.322 1.00 11.98 86 PRO A CA 1
ATOM 682 C C . PRO A 1 84 ? -8.665 -4.139 -32.910 1.00 17.01 86 PRO A C 1
ATOM 683 O O . PRO A 1 84 ? -8.081 -3.924 -33.972 1.00 15.33 86 PRO A O 1
ATOM 687 N N . ASP A 1 85 ? -8.507 -5.255 -32.206 1.00 15.29 87 ASP A N 1
ATOM 688 C CA . ASP A 1 85 ? -7.769 -6.400 -32.734 1.00 17.56 87 ASP A CA 1
ATOM 689 C C . ASP A 1 85 ? -8.200 -7.658 -31.997 1.00 13.90 87 ASP A C 1
ATOM 690 O O . ASP A 1 85 ? -9.104 -7.605 -31.167 1.00 12.94 87 ASP A O 1
ATOM 695 N N . THR A 1 86 ? -7.560 -8.784 -32.299 1.00 12.32 88 THR A N 1
ATOM 696 C CA . THR A 1 86 ? -7.963 -10.065 -31.719 1.00 14.74 88 THR A CA 1
ATOM 697 C C . THR A 1 86 ? -7.924 -10.039 -30.195 1.00 15.74 88 THR A C 1
ATOM 698 O O . THR A 1 86 ? -8.778 -10.633 -29.531 1.00 14.24 88 THR A O 1
ATOM 702 N N . PHE A 1 87 ? -6.939 -9.335 -29.649 1.00 13.73 89 PHE A N 1
ATOM 703 C CA . PHE A 1 87 ? -6.792 -9.215 -28.200 1.00 12.94 89 PHE A CA 1
ATOM 704 C C . PHE A 1 87 ? -8.036 -8.595 -27.572 1.00 10.36 89 PHE A C 1
ATOM 705 O O . PHE A 1 87 ? -8.645 -9.179 -26.677 1.00 11.83 89 PHE A O 1
ATOM 713 N N . SER A 1 88 ? -8.417 -7.414 -28.050 1.00 11.32 90 SER A N 1
ATOM 714 C CA . SER A 1 88 ? -9.508 -6.664 -27.431 1.00 11.04 90 SER A CA 1
ATOM 715 C C . SER A 1 88 ? -10.882 -7.168 -27.858 1.00 14.86 90 SER A C 1
ATOM 716 O O . SER A 1 88 ? -11.877 -6.939 -27.166 1.00 16.59 90 SER A O 1
ATOM 719 N N . LEU A 1 89 ? -10.942 -7.849 -28.997 1.00 11.60 91 LEU A N 1
ATOM 720 C CA . LEU A 1 89 ? -12.213 -8.368 -29.479 1.00 11.58 91 LEU A CA 1
ATOM 721 C C . LEU A 1 89 ? -12.546 -9.719 -28.858 1.00 13.03 91 LEU A C 1
ATOM 722 O O . LEU A 1 89 ? -13.716 -10.034 -28.651 1.00 13.57 91 LEU A O 1
ATOM 727 N N . TYR A 1 90 ? -11.525 -10.515 -28.550 1.00 9.77 92 TYR A N 1
ATOM 728 C CA . TYR A 1 90 ? -11.782 -11.898 -28.152 1.00 9.83 92 TYR A CA 1
ATOM 729 C C . TYR A 1 90 ? -11.153 -12.345 -26.830 1.00 11.03 92 TYR A C 1
ATOM 730 O O . TYR A 1 90 ? -11.338 -13.489 -26.422 1.00 10.11 92 TYR A O 1
ATOM 739 N N . ASN A 1 91 ? -10.425 -11.464 -26.151 1.00 15.76 93 ASN A N 1
ATOM 740 C CA . ASN A 1 91 ? -9.704 -11.887 -24.948 1.00 10.59 93 ASN A CA 1
ATOM 741 C C . ASN A 1 91 ? -9.881 -10.974 -23.740 1.00 13.46 93 ASN A C 1
ATOM 742 O O . ASN A 1 91 ? -10.386 -11.407 -22.704 1.00 10.89 93 ASN A O 1
ATOM 747 N N . TYR A 1 92 ? -9.449 -9.723 -23.866 1.00 11.91 94 TYR A N 1
ATOM 748 C CA . TYR A 1 92 ? -9.618 -8.748 -22.795 1.00 12.59 94 TYR A CA 1
ATOM 749 C C . TYR A 1 92 ? -9.888 -7.365 -23.369 1.00 13.02 94 TYR A C 1
ATOM 750 O O . TYR A 1 92 ? -9.150 -6.892 -24.232 1.00 11.50 94 TYR A O 1
ATOM 759 N N . ALA A 1 93 ? -10.936 -6.713 -22.873 1.00 14.46 95 ALA A N 1
ATOM 760 C CA . ALA A 1 93 ? -11.311 -5.386 -23.354 1.00 16.42 95 ALA A CA 1
ATOM 761 C C . ALA A 1 93 ? -11.526 -4.409 -22.204 1.00 16.45 95 ALA A C 1
ATOM 762 O O . ALA A 1 93 ? -12.158 -4.744 -21.202 1.00 16.54 95 ALA A O 1
ATOM 764 N N . LEU A 1 94 ? -10.997 -3.199 -22.356 1.00 17.72 96 LEU A N 1
ATOM 765 C CA . LEU A 1 94 ? -11.211 -2.142 -21.373 1.00 21.76 96 LEU A CA 1
ATOM 766 C C . LEU A 1 94 ? -12.690 -1.788 -21.265 1.00 16.80 96 LEU A C 1
ATOM 767 O O . LEU A 1 94 ? -13.415 -1.827 -22.258 1.00 22.75 96 LEU A O 1
ATOM 772 N N . PRO A 1 95 ? -13.146 -1.443 -20.053 1.00 21.67 97 PRO A N 1
ATOM 773 C CA . PRO A 1 95 ? -14.543 -1.031 -19.894 1.00 23.32 97 PRO A CA 1
ATOM 774 C C . PRO A 1 95 ? -14.763 0.372 -20.446 1.00 29.36 97 PRO A C 1
ATOM 775 O O . PRO A 1 95 ? -13.792 1.093 -20.689 1.00 21.76 97 PRO A O 1
ATOM 779 N N . ASP A 1 96 ? -16.021 0.750 -20.648 1.00 28.30 98 ASP A N 1
ATOM 780 C CA . ASP A 1 96 ? -16.344 2.102 -21.089 1.00 30.78 98 ASP A CA 1
ATOM 781 C C . ASP A 1 96 ? -15.951 3.106 -20.011 1.00 28.73 98 ASP A C 1
ATOM 782 O O . ASP A 1 96 ? -16.095 2.827 -18.822 1.00 35.10 98 ASP A O 1
ATOM 787 N N . ASN A 1 97 ? -15.452 4.265 -20.435 1.00 34.12 99 ASN A N 1
ATOM 788 C CA . ASN A 1 97 ? -14.997 5.312 -19.521 1.00 36.62 99 ASN A CA 1
ATOM 789 C C . ASN A 1 97 ? -14.029 4.785 -18.465 1.00 38.27 99 ASN A C 1
ATOM 790 O O . ASN A 1 97 ? -14.262 4.925 -17.263 1.00 38.36 99 ASN A O 1
ATOM 795 N N . PHE A 1 98 ? -12.943 4.178 -18.931 1.00 26.27 100 PHE A N 1
ATOM 796 C CA . PHE A 1 98 ? -11.964 3.566 -18.047 1.00 23.96 100 PHE A CA 1
ATOM 797 C C . PHE A 1 98 ? -11.250 4.607 -17.194 1.00 25.84 100 PHE A C 1
ATOM 798 O O . PHE A 1 98 ? -10.663 5.556 -17.713 1.00 25.19 100 PHE A O 1
ATOM 806 N N . TYR A 1 99 ? -11.326 4.425 -15.881 1.00 25.42 101 TYR A N 1
ATOM 807 C CA . TYR A 1 99 ? -10.585 5.243 -14.929 1.00 24.26 101 TYR A CA 1
ATOM 808 C C . TYR A 1 99 ? -9.572 4.349 -14.231 1.00 27.63 101 TYR A C 1
ATOM 809 O O . TYR A 1 99 ? -9.946 3.416 -13.519 1.00 23.12 101 TYR A O 1
ATOM 818 N N . GLY A 1 100 ? -8.290 4.617 -14.456 1.00 22.85 102 GLY A N 1
ATOM 819 C CA . GLY A 1 100 ? -7.252 3.767 -13.904 1.00 20.99 102 GLY A CA 1
ATOM 820 C C . GLY A 1 100 ? -5.989 3.740 -14.739 1.00 22.75 102 GLY A C 1
ATOM 821 O O . GLY A 1 100 ? -5.686 4.707 -15.422 1.00 23.68 102 GLY A O 1
ATOM 822 N N . CYS A 1 101 ? -5.247 2.636 -14.694 1.00 22.30 103 CYS A N 1
ATOM 823 C CA . CYS A 1 101 ? -3.955 2.584 -15.380 1.00 20.42 103 CYS A CA 1
ATOM 824 C C . CYS A 1 101 ? -3.640 1.260 -16.071 1.00 20.78 103 CYS A C 1
ATOM 825 O O . CYS A 1 101 ? -4.023 0.187 -15.610 1.00 21.08 103 CYS A O 1
ATOM 828 N N . LEU A 1 102 ? -2.927 1.366 -17.187 1.00 21.64 104 LEU A N 1
ATOM 829 C CA . LEU A 1 102 ? -2.373 0.224 -17.898 1.00 24.26 104 LEU A CA 1
ATOM 830 C C . LEU A 1 102 ? -0.877 0.169 -17.640 1.00 28.38 104 LEU A C 1
ATOM 831 O O . LEU A 1 102 ? -0.136 1.076 -18.035 1.00 23.95 104 LEU A O 1
ATOM 836 N N . HIS A 1 103 ? -0.436 -0.889 -16.971 1.00 20.21 105 HIS A N 1
ATOM 837 C CA . HIS A 1 103 ? 0.972 -1.026 -16.636 1.00 20.11 105 HIS A CA 1
ATOM 838 C C . HIS A 1 103 ? 1.591 -2.246 -17.305 1.00 19.76 105 HIS A C 1
ATOM 839 O O . HIS A 1 103 ? 1.380 -3.382 -16.880 1.00 14.52 105 HIS A O 1
ATOM 846 N N . ALA A 1 104 ? 2.361 -1.996 -18.357 1.00 15.08 106 ALA A N 1
ATOM 847 C CA . ALA A 1 104 ? 3.092 -3.047 -19.043 1.00 18.33 106 ALA A CA 1
ATOM 848 C C . ALA A 1 104 ? 4.534 -3.082 -18.555 1.00 21.83 106 ALA A C 1
ATOM 849 O O . ALA A 1 104 ? 5.208 -2.049 -18.496 1.00 23.73 106 ALA A O 1
ATOM 851 N N . PHE A 1 105 ? 4.997 -4.276 -18.202 1.00 24.15 107 PHE A N 1
ATOM 852 C CA . PHE A 1 105 ? 6.329 -4.450 -17.636 1.00 24.97 107 PHE A CA 1
ATOM 853 C C . PHE A 1 105 ? 7.060 -5.612 -18.299 1.00 25.16 107 PHE A C 1
ATOM 854 O O . PHE A 1 105 ? 6.435 -6.506 -18.872 1.00 23.52 107 PHE A O 1
ATOM 862 N N . TYR A 1 106 ? 8.387 -5.597 -18.210 1.00 26.88 108 TYR A N 1
ATOM 863 C CA . TYR A 1 106 ? 9.220 -6.585 -18.890 1.00 24.80 108 TYR A CA 1
ATOM 864 C C . TYR A 1 106 ? 9.160 -7.969 -18.249 1.00 30.47 108 TYR A C 1
ATOM 865 O O . TYR A 1 106 ? 9.197 -8.106 -17.028 1.00 30.28 108 TYR A O 1
ATOM 874 N N . LEU A 1 107 ? 9.060 -8.989 -19.096 1.00 35.52 109 LEU A N 1
ATOM 875 C CA . LEU A 1 107 ? 9.112 -10.381 -18.664 1.00 36.75 109 LEU A CA 1
ATOM 876 C C . LEU A 1 107 ? 10.344 -11.066 -19.235 1.00 38.27 109 LEU A C 1
ATOM 877 O O . LEU A 1 107 ? 10.759 -12.120 -18.748 1.00 41.55 109 LEU A O 1
ATOM 882 N N . ASN A 1 108 ? 10.912 -10.457 -20.275 1.00 40.35 110 ASN A N 1
ATOM 883 C CA . ASN A 1 108 ? 12.065 -11.007 -20.984 1.00 48.48 110 ASN A CA 1
ATOM 884 C C . ASN A 1 108 ? 11.801 -12.434 -21.446 1.00 43.88 110 ASN A C 1
ATOM 885 O O . ASN A 1 108 ? 12.641 -13.318 -21.283 1.00 44.61 110 ASN A O 1
ATOM 890 N N . SER A 1 109 ? 10.624 -12.650 -22.022 1.00 48.18 111 SER A N 1
ATOM 891 C CA . SER A 1 109 ? 10.201 -13.990 -22.397 1.00 38.44 111 SER A CA 1
ATOM 892 C C . SER A 1 109 ? 9.475 -14.014 -23.736 1.00 43.45 111 SER A C 1
ATOM 893 O O . SER A 1 109 ? 8.495 -13.295 -23.935 1.00 38.03 111 SER A O 1
ATOM 896 N N . THR A 1 110 ? 9.973 -14.834 -24.656 1.00 37.98 112 THR A N 1
ATOM 897 C CA . THR A 1 110 ? 9.241 -15.146 -25.877 1.00 47.25 112 THR A CA 1
ATOM 898 C C . THR A 1 110 ? 8.729 -16.576 -25.759 1.00 47.96 112 THR A C 1
ATOM 899 O O . THR A 1 110 ? 9.512 -17.521 -25.667 1.00 43.97 112 THR A O 1
ATOM 903 N N . ALA A 1 111 ? 7.410 -16.728 -25.756 1.00 39.99 113 ALA A N 1
ATOM 904 C CA . ALA A 1 111 ? 6.800 -18.001 -25.384 1.00 33.65 113 ALA A CA 1
ATOM 905 C C . ALA A 1 111 ? 5.501 -18.236 -26.151 1.00 30.13 113 ALA A C 1
ATOM 906 O O . ALA A 1 111 ? 5.076 -17.364 -26.918 1.00 26.02 113 ALA A O 1
ATOM 908 N N . PRO A 1 112 ? 4.884 -19.422 -25.974 1.00 27.66 114 PRO A N 1
ATOM 909 C CA . PRO A 1 112 ? 3.515 -19.595 -26.461 1.00 26.5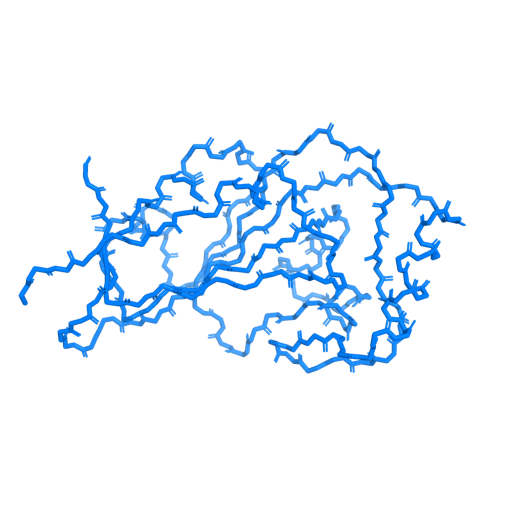9 114 PRO A CA 1
ATOM 910 C C . PRO A 1 112 ? 2.610 -18.450 -26.022 1.00 18.01 114 PRO A C 1
ATOM 911 O O . PRO A 1 112 ? 2.594 -18.075 -24.850 1.00 19.74 114 PRO A O 1
ATOM 915 N N . TYR A 1 113 ? 1.879 -17.899 -26.981 1.00 19.33 115 TYR A N 1
ATOM 916 C CA . TYR A 1 113 ? 1.042 -16.735 -26.755 1.00 17.96 115 TYR A CA 1
ATOM 917 C C . TYR A 1 113 ? -0.381 -17.105 -27.141 1.00 17.36 115 TYR A C 1
ATOM 918 O O . TYR A 1 113 ? -0.731 -17.110 -28.323 1.00 17.26 115 TYR A O 1
ATOM 927 N N . ALA A 1 114 ? -1.192 -17.448 -26.145 1.00 14.65 116 ALA A N 1
ATOM 928 C CA . ALA A 1 114 ? -2.521 -17.996 -26.400 1.00 10.06 116 ALA A CA 1
ATOM 929 C C . ALA A 1 114 ? -3.570 -16.898 -26.503 1.00 15.69 116 ALA A C 1
ATOM 930 O O . ALA A 1 114 ? -4.036 -16.370 -25.493 1.00 13.45 116 ALA A O 1
ATOM 932 N N . VAL A 1 115 ? -3.941 -16.567 -27.735 1.00 12.05 117 VAL A N 1
ATOM 933 C CA . VAL A 1 115 ? -4.875 -15.483 -27.997 1.00 11.41 117 VAL A CA 1
ATOM 934 C C . VAL A 1 115 ? -6.055 -15.976 -28.824 1.00 12.59 117 VAL A C 1
ATOM 935 O O . VAL A 1 115 ? -5.869 -16.492 -29.922 1.00 12.17 117 VAL A O 1
ATOM 939 N N . ALA A 1 116 ? -7.266 -15.820 -28.296 1.00 10.83 118 ALA A N 1
ATOM 940 C CA . ALA A 1 116 ? -8.466 -16.210 -29.030 1.00 10.66 118 ALA A CA 1
ATOM 941 C C . ALA A 1 116 ? -8.666 -15.283 -30.219 1.00 15.13 118 ALA A C 1
ATOM 942 O O . ALA A 1 116 ? -8.414 -14.082 -30.122 1.00 15.32 118 ALA A O 1
ATOM 944 N N . ASN A 1 117 ? -9.106 -15.837 -31.344 1.00 13.77 119 ASN A N 1
ATOM 945 C CA . ASN A 1 117 ? -9.320 -15.025 -32.536 1.00 16.71 119 ASN A CA 1
ATOM 946 C C . ASN A 1 117 ? -10.708 -15.240 -33.138 1.00 14.90 119 ASN A C 1
ATOM 947 O O . ASN A 1 117 ? -10.935 -14.976 -34.316 1.00 15.17 119 ASN A O 1
ATOM 952 N N . ARG A 1 118 ? -11.631 -15.712 -32.306 1.00 9.88 120 ARG A N 1
ATOM 953 C CA . ARG A 1 118 ? -13.028 -15.877 -32.692 1.00 17.76 120 ARG A CA 1
ATOM 954 C C . ARG A 1 118 ? -13.898 -15.872 -31.438 1.00 12.84 120 ARG A C 1
ATOM 955 O O . ARG A 1 118 ? -13.378 -15.987 -30.324 1.00 13.71 120 ARG A O 1
ATOM 963 N N . PHE A 1 119 ? -15.210 -15.730 -31.633 1.00 11.45 121 PHE A N 1
ATOM 964 C CA . PHE A 1 119 ? -16.198 -15.671 -30.549 1.00 10.18 121 PHE A CA 1
ATOM 965 C C . PHE A 1 119 ? -16.013 -14.419 -29.692 1.00 14.47 121 PHE A C 1
ATOM 966 O O . PHE A 1 119 ? -15.364 -14.466 -28.645 1.00 10.81 121 PHE A O 1
ATOM 974 N N . PRO A 1 120 ? -16.602 -13.295 -30.136 1.00 16.63 122 PRO A N 1
ATOM 975 C CA . PRO A 1 120 ? -16.467 -11.970 -29.514 1.00 17.15 122 PRO A CA 1
ATOM 976 C C . PRO A 1 120 ? -16.846 -11.932 -28.042 1.00 17.41 122 PRO A C 1
ATOM 977 O O . PRO A 1 120 ? -17.794 -12.597 -27.626 1.00 16.02 122 PRO A O 1
ATOM 981 N N . ILE A 1 121 ? -16.105 -11.147 -27.268 1.00 14.04 123 ILE A N 1
ATOM 982 C CA . ILE A 1 121 ? -16.458 -10.892 -25.879 1.00 17.22 123 ILE A CA 1
ATOM 983 C C . ILE A 1 121 ? -16.985 -9.469 -25.735 1.00 23.32 123 ILE A C 1
ATOM 984 O O . ILE A 1 121 ? -16.810 -8.638 -26.628 1.00 21.01 123 ILE A O 1
ATOM 989 N N . LYS A 1 122 ? -17.638 -9.198 -24.611 1.00 16.53 124 LYS A N 1
ATOM 990 C CA . LYS A 1 122 ? -18.072 -7.848 -24.276 1.00 24.68 124 LYS A CA 1
ATOM 991 C C . LYS A 1 122 ? -16.970 -7.140 -23.493 1.00 24.26 124 LYS A C 1
ATOM 992 O O . LYS A 1 122 ? -16.125 -7.798 -22.886 1.00 20.24 124 LYS A O 1
ATOM 998 N N . PRO A 1 123 ? -16.958 -5.799 -23.524 1.00 24.42 125 PRO A N 1
ATOM 999 C CA . PRO A 1 123 ? -16.006 -5.047 -22.698 1.00 22.30 125 PRO A CA 1
ATOM 1000 C C . PRO A 1 123 ? -16.050 -5.489 -21.236 1.00 23.73 125 PRO A C 1
ATOM 1001 O O . PRO A 1 123 ? -17.131 -5.639 -20.670 1.00 21.62 125 PRO A O 1
ATOM 1005 N N . GLY A 1 124 ? -14.879 -5.714 -20.648 1.00 18.76 126 GLY A N 1
ATOM 1006 C CA . GLY A 1 124 ? -14.784 -6.205 -19.285 1.00 18.45 126 GLY A CA 1
ATOM 1007 C C . GLY A 1 124 ? -15.068 -7.693 -19.170 1.00 19.55 126 GLY A C 1
ATOM 1008 O O . GLY A 1 124 ? -15.049 -8.250 -18.075 1.00 17.88 126 GLY A O 1
ATOM 1009 N N . GLY A 1 125 ? -15.324 -8.338 -20.303 1.00 14.78 127 GLY A N 1
ATOM 1010 C CA . GLY A 1 125 ? -15.694 -9.745 -20.317 1.00 17.81 127 GLY A CA 1
ATOM 1011 C C . GLY A 1 125 ? -14.542 -10.696 -20.594 1.00 17.23 127 GLY A C 1
ATOM 1012 O O . GLY A 1 125 ? -13.381 -10.293 -20.641 1.00 14.77 127 GLY A O 1
ATOM 1013 N N . ARG A 1 126 ? -14.875 -11.968 -20.786 1.00 17.08 128 ARG A N 1
ATOM 1014 C CA . ARG A 1 126 ? -13.878 -13.013 -20.993 1.00 12.32 128 ARG A CA 1
ATOM 1015 C C . ARG A 1 126 ? -14.485 -14.189 -21.742 1.00 14.44 128 ARG A C 1
ATOM 1016 O O . ARG A 1 126 ? -15.704 -14.326 -21.808 1.00 13.76 128 ARG A O 1
ATOM 1024 N N . GLN A 1 127 ? -13.633 -15.039 -22.304 1.00 10.16 129 GLN A N 1
ATOM 1025 C CA . GLN A 1 127 ? -14.089 -16.316 -22.826 1.00 14.41 129 GLN A CA 1
ATOM 1026 C C . GLN A 1 127 ? -14.509 -17.173 -21.642 1.00 14.83 129 GLN A C 1
ATOM 1027 O O . GLN A 1 127 ? -13.813 -17.211 -20.628 1.00 17.72 129 GLN A O 1
ATOM 1033 N N . SER A 1 128 ? -15.647 -17.847 -21.760 1.00 16.59 130 SER A N 1
ATOM 1034 C CA . SER A 1 128 ? -16.177 -18.622 -20.642 1.00 20.02 130 SER A CA 1
ATOM 1035 C C . SER A 1 128 ? -16.333 -20.106 -20.975 1.00 19.31 130 SER A C 1
ATOM 1036 O O . SER A 1 128 ? -16.449 -20.940 -20.077 1.00 24.11 130 SER A O 1
ATOM 1039 N N . ASN A 1 129 ? -16.334 -20.435 -22.261 1.00 16.85 131 ASN A N 1
ATOM 1040 C CA . ASN A 1 129 ? -16.430 -21.827 -22.682 1.00 17.50 131 ASN A CA 1
ATOM 1041 C C . ASN A 1 129 ? -15.087 -22.533 -22.538 1.00 16.39 131 ASN A C 1
ATOM 1042 O O . ASN A 1 129 ? -14.135 -22.223 -23.259 1.00 14.17 131 ASN A O 1
ATOM 1047 N N . SER A 1 130 ? -15.013 -23.487 -21.613 1.00 14.61 132 SER A N 1
ATOM 1048 C CA . SER A 1 130 ? -13.743 -24.127 -21.278 1.00 15.09 132 SER A CA 1
ATOM 1049 C C . SER A 1 130 ? -13.164 -24.947 -22.431 1.00 16.64 132 SER A C 1
ATOM 1050 O O . SER A 1 130 ? -11.951 -25.007 -22.600 1.00 13.44 132 SER A O 1
ATOM 1053 N N . ALA A 1 131 ? -14.028 -25.572 -23.221 1.00 16.39 133 ALA A N 1
ATOM 1054 C CA . ALA A 1 131 ? -13.574 -26.348 -24.374 1.00 20.82 133 ALA A CA 1
ATOM 1055 C C . ALA A 1 131 ? -12.858 -25.455 -25.395 1.00 12.59 133 ALA A C 1
ATOM 1056 O O . ALA A 1 131 ? -11.753 -25.775 -25.875 1.00 17.93 133 ALA A O 1
ATOM 1058 N N . PHE A 1 132 ? -13.480 -24.323 -25.711 1.00 13.86 134 PHE A N 1
ATOM 1059 C CA . PHE A 1 132 ? -12.893 -23.377 -26.658 1.00 12.17 134 PHE A CA 1
ATOM 1060 C C . PHE A 1 132 ? -11.571 -22.828 -26.137 1.00 10.86 134 PHE A C 1
ATOM 1061 O O . PHE A 1 132 ? -10.587 -22.748 -26.877 1.00 12.87 134 PHE A O 1
ATOM 1069 N N . ILE A 1 133 ? -11.565 -22.451 -24.859 1.00 14.23 135 ILE A N 1
ATOM 1070 C CA . ILE A 1 133 ? -10.363 -21.971 -24.180 1.00 12.02 135 ILE A CA 1
ATOM 1071 C C . ILE A 1 133 ? -9.232 -22.981 -24.323 1.00 15.83 135 ILE A C 1
ATOM 1072 O O . ILE A 1 133 ? -8.097 -22.625 -24.676 1.00 13.67 135 ILE A O 1
ATOM 1077 N N . ASP A 1 134 ? -9.556 -24.243 -24.051 1.00 15.17 136 ASP A N 1
ATOM 1078 C CA . ASP A 1 134 ? -8.610 -25.339 -24.233 1.00 23.94 136 ASP A CA 1
ATOM 1079 C C . ASP A 1 134 ? -8.092 -25.395 -25.669 1.00 19.68 136 ASP A C 1
ATOM 1080 O O . ASP A 1 134 ? -6.900 -25.629 -25.882 1.00 17.78 136 ASP A O 1
ATOM 1085 N N . THR A 1 135 ? -8.964 -25.173 -26.657 1.00 11.63 137 THR A N 1
ATOM 1086 C CA . THR A 1 135 ? -8.476 -25.159 -28.045 1.00 12.30 137 THR A CA 1
ATOM 1087 C C . THR A 1 135 ? -7.528 -23.988 -28.310 1.00 16.00 137 THR A C 1
ATOM 1088 O O . THR A 1 135 ? -6.596 -24.116 -29.097 1.00 15.34 137 THR A O 1
AT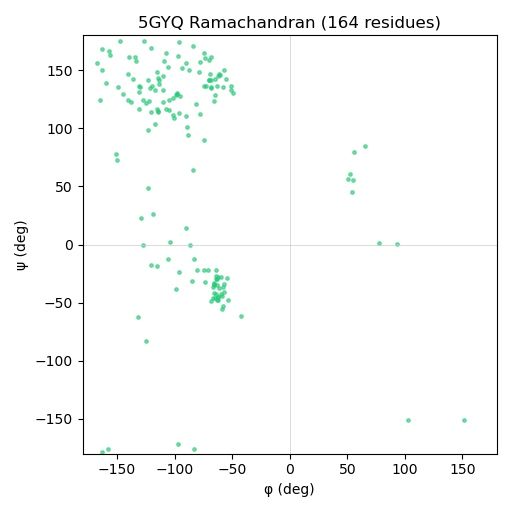OM 1092 N N . VAL A 1 136 ? -7.768 -22.850 -27.665 1.00 13.80 138 VAL A N 1
ATOM 1093 C CA . VAL A 1 136 ? -6.898 -21.685 -27.858 1.00 12.93 138 VAL A CA 1
ATOM 1094 C C . VAL A 1 136 ? -5.508 -21.940 -27.259 1.00 14.30 138 VAL A C 1
ATOM 1095 O O . VAL A 1 136 ? -4.462 -21.727 -27.906 1.00 13.52 138 VAL A O 1
ATOM 1099 N N . ILE A 1 137 ? -5.511 -22.421 -26.020 1.00 12.55 139 ILE A N 1
ATOM 1100 C CA . ILE A 1 137 ? -4.276 -22.754 -25.323 1.00 16.50 139 ILE A CA 1
ATOM 1101 C C . ILE A 1 137 ? -3.496 -23.826 -26.084 1.00 21.23 139 ILE A C 1
ATOM 1102 O O . ILE A 1 137 ? -2.274 -23.729 -26.222 1.00 19.97 139 ILE A O 1
ATOM 1107 N N . ASN A 1 138 ? -4.199 -24.836 -26.594 1.00 15.02 140 ASN A N 1
ATOM 1108 C CA . ASN A 1 138 ? -3.545 -25.880 -27.380 1.00 12.28 140 ASN A CA 1
ATOM 1109 C C . ASN A 1 138 ? -2.983 -25.347 -28.697 1.00 19.97 140 ASN A C 1
ATOM 1110 O O . ASN A 1 138 ? -1.880 -25.717 -29.103 1.00 21.64 140 ASN A O 1
ATOM 1115 N N . ALA A 1 139 ? -3.743 -24.484 -29.363 1.00 16.25 141 ALA A N 1
ATOM 1116 C CA . ALA A 1 139 ? -3.325 -23.909 -30.636 1.00 15.99 141 ALA A CA 1
ATOM 1117 C C . ALA A 1 139 ? -2.087 -23.038 -30.468 1.00 24.47 141 ALA A C 1
ATOM 1118 O O . ALA A 1 139 ? -1.286 -22.921 -31.392 1.00 22.03 141 ALA A O 1
ATOM 1120 N N . ALA A 1 140 ? -1.934 -22.430 -29.293 1.00 21.04 142 ALA A N 1
ATOM 1121 C CA . ALA A 1 140 ? -0.737 -21.632 -29.010 1.00 20.48 142 ALA A CA 1
ATOM 1122 C C . ALA A 1 140 ? 0.570 -22.413 -29.225 1.00 34.27 142 ALA A C 1
ATOM 1123 O O . ALA A 1 140 ? 1.603 -21.827 -29.554 1.00 24.61 142 ALA A O 1
ATOM 1125 N N . HIS A 1 141 ? 0.523 -23.730 -29.038 1.00 41.16 143 HIS A N 1
ATOM 1126 C CA . HIS A 1 141 ? 1.703 -24.581 -29.197 1.00 40.40 143 HIS A CA 1
ATOM 1127 C C . HIS A 1 141 ? 2.142 -24.723 -30.651 1.00 42.91 143 HIS A C 1
ATOM 1128 O O . HIS A 1 141 ? 3.294 -25.049 -30.926 1.00 50.78 143 HIS A O 1
ATOM 1135 N N . TYR A 1 142 ? 1.220 -24.486 -31.579 1.00 42.46 144 TYR A N 1
ATOM 1136 C CA . TYR A 1 142 ? 1.470 -24.755 -32.989 1.00 38.77 144 TYR A CA 1
ATOM 1137 C C . TYR A 1 142 ? 1.383 -23.481 -33.819 1.00 37.12 144 TYR A C 1
ATOM 1138 O O . TYR A 1 142 ? 1.078 -23.512 -35.012 1.00 47.25 144 TYR A O 1
ATOM 1147 N N . SER A 1 143 ? 1.653 -22.360 -33.163 1.00 28.47 145 SER A N 1
ATOM 1148 C CA . SER A 1 143 ? 1.683 -21.058 -33.811 1.00 34.94 145 SER A CA 1
ATOM 1149 C C . SER A 1 143 ? 2.935 -20.326 -33.332 1.00 27.66 145 SER A C 1
ATOM 1150 O O . SER A 1 143 ? 3.509 -20.712 -32.313 1.00 27.97 145 SER A O 1
ATOM 1153 N N . PRO A 1 144 ? 3.377 -19.288 -34.068 1.00 29.72 146 PRO A N 1
ATOM 1154 C CA . PRO A 1 144 ? 4.590 -18.563 -33.669 1.00 26.59 146 PRO A CA 1
ATOM 1155 C C . PRO A 1 144 ? 4.559 -18.115 -32.215 1.00 32.25 146 PRO A C 1
ATOM 1156 O O . PRO A 1 144 ? 3.527 -17.640 -31.739 1.00 27.43 146 PRO A O 1
ATOM 1160 N N . PHE A 1 145 ? 5.670 -18.291 -31.509 1.00 26.44 147 PHE A N 1
ATOM 1161 C CA . PHE A 1 145 ? 5.773 -17.764 -30.159 1.00 24.47 147 PHE A CA 1
ATOM 1162 C C . PHE A 1 145 ? 5.848 -16.249 -30.258 1.00 29.58 147 PHE A C 1
ATOM 1163 O O . PHE A 1 145 ? 6.200 -15.709 -31.309 1.00 28.61 147 PHE A O 1
ATOM 1171 N N . SER A 1 146 ? 5.507 -15.560 -29.177 1.00 27.10 148 SER A N 1
ATOM 1172 C CA . SER A 1 146 ? 5.623 -14.110 -29.164 1.00 27.53 148 SER A CA 1
ATOM 1173 C C . SER A 1 146 ? 6.501 -13.647 -28.021 1.00 27.55 148 SER A C 1
ATOM 1174 O O . SER A 1 146 ? 6.454 -14.215 -26.929 1.00 29.77 148 SER A O 1
ATOM 1177 N N . TYR A 1 147 ? 7.310 -12.626 -28.284 1.00 26.37 149 TYR A N 1
ATOM 1178 C CA . TYR A 1 147 ? 7.958 -11.8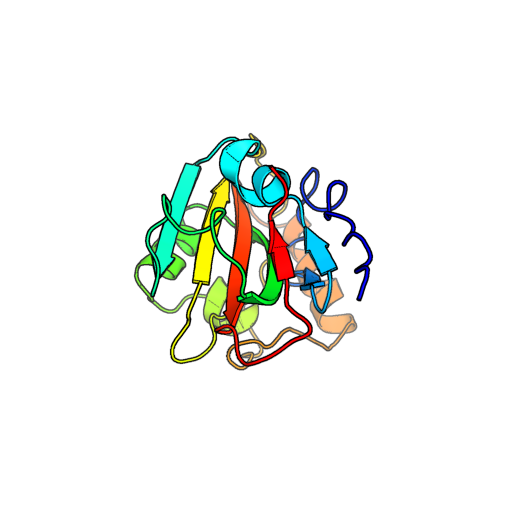90 -27.212 1.00 25.05 149 TYR A CA 1
ATOM 1179 C C . TYR A 1 147 ? 6.861 -11.147 -26.470 1.00 25.14 149 TYR A C 1
ATOM 1180 O O . TYR A 1 147 ? 5.995 -10.526 -27.085 1.00 24.70 149 TYR A O 1
ATOM 1189 N N . VAL A 1 148 ? 6.897 -11.205 -25.148 1.00 27.21 150 VAL A N 1
ATOM 1190 C CA . VAL A 1 148 ? 5.720 -10.858 -24.368 1.00 23.82 150 VAL A CA 1
ATOM 1191 C C . VAL A 1 148 ? 6.025 -9.972 -23.161 1.00 24.36 150 VAL A C 1
ATOM 1192 O O . VAL A 1 148 ? 7.058 -10.114 -22.504 1.00 27.18 150 VAL A O 1
ATOM 1196 N N . TYR A 1 149 ? 5.118 -9.037 -22.901 1.00 24.97 151 TYR A N 1
ATOM 1197 C CA . TYR A 1 149 ? 5.167 -8.203 -21.714 1.00 21.22 151 TYR A CA 1
ATOM 1198 C C . TYR A 1 149 ? 4.109 -8.635 -20.713 1.00 27.04 151 TYR A C 1
ATOM 1199 O O . TYR A 1 149 ? 3.077 -9.196 -21.086 1.00 19.32 151 TYR A O 1
ATOM 1208 N N . GLY A 1 150 ? 4.374 -8.373 -19.439 1.00 16.85 152 GLY A N 1
ATOM 1209 C CA . GLY A 1 150 ? 3.358 -8.505 -18.416 1.00 15.91 152 GLY A CA 1
ATOM 1210 C C . GLY A 1 150 ? 2.456 -7.288 -18.472 1.00 17.42 152 GLY A C 1
ATOM 1211 O O . GLY A 1 150 ? 2.899 -6.195 -18.823 1.00 19.16 152 GLY A O 1
ATOM 1212 N N . LEU A 1 151 ? 1.186 -7.475 -18.138 1.00 17.21 153 LEU A N 1
ATOM 1213 C CA . LEU A 1 151 ? 0.226 -6.382 -18.142 1.00 11.78 153 LEU A CA 1
ATOM 1214 C C . LEU A 1 151 ? -0.674 -6.439 -16.923 1.00 16.15 153 LEU A C 1
ATOM 1215 O O . LEU A 1 151 ? -1.359 -7.446 -16.677 1.00 17.43 153 LEU A O 1
ATOM 1220 N N . ALA A 1 152 ? -0.652 -5.347 -16.166 1.00 16.43 154 ALA A N 1
ATOM 1221 C CA . ALA A 1 152 ? -1.563 -5.138 -15.057 1.00 14.57 154 ALA A CA 1
ATOM 1222 C C . ALA A 1 152 ? -2.461 -3.949 -15.367 1.00 16.24 154 ALA A C 1
ATOM 1223 O O . ALA A 1 152 ? -1.989 -2.824 -15.531 1.00 18.35 154 ALA A O 1
ATOM 1225 N N . VAL A 1 153 ? -3.755 -4.216 -15.476 1.00 19.06 155 VAL A N 1
ATOM 1226 C CA . VAL A 1 153 ? -4.756 -3.182 -15.671 1.00 14.69 155 VAL A CA 1
ATOM 1227 C C . VAL A 1 153 ? -5.342 -2.824 -14.320 1.00 21.10 155 VAL A C 1
ATOM 1228 O O . VAL A 1 153 ? -6.009 -3.643 -13.682 1.00 21.81 155 VAL A O 1
ATOM 1232 N N . ILE A 1 154 ? -5.070 -1.604 -13.878 1.00 19.26 156 ILE A N 1
ATOM 1233 C CA . ILE A 1 154 ? -5.541 -1.143 -12.586 1.00 18.84 156 ILE A CA 1
ATOM 1234 C C . ILE A 1 154 ? -6.777 -0.274 -12.769 1.00 21.78 156 ILE A C 1
ATOM 1235 O O . ILE A 1 154 ? -6.687 0.832 -13.284 1.00 23.48 156 ILE A O 1
ATOM 1240 N N . THR A 1 155 ? -7.933 -0.795 -12.369 1.00 17.02 157 THR A N 1
ATOM 1241 C CA . THR A 1 155 ? -9.185 -0.048 -12.417 1.00 19.07 157 THR A CA 1
ATOM 1242 C C . THR A 1 155 ? -9.461 0.604 -11.072 1.00 25.69 157 THR A C 1
ATOM 1243 O O . THR A 1 155 ? -9.445 -0.060 -10.040 1.00 25.14 157 THR A O 1
ATOM 1247 N N . LEU A 1 156 ? -9.718 1.904 -11.089 1.00 25.00 158 LEU A N 1
ATOM 1248 C CA . LEU A 1 156 ? -9.927 2.652 -9.860 1.00 24.05 158 LEU A CA 1
ATOM 1249 C C . LEU A 1 156 ? -11.372 3.089 -9.707 1.00 29.52 158 LEU A C 1
ATOM 1250 O O . LEU A 1 156 ? -12.042 3.402 -10.690 1.00 33.95 158 LEU A O 1
ATOM 1255 N N . LYS A 1 157 ? -11.855 3.102 -8.470 1.00 33.75 159 LYS A N 1
ATOM 1256 C CA . LYS A 1 157 ? -13.134 3.737 -8.175 1.00 31.36 159 LYS A CA 1
ATOM 1257 C C . LYS A 1 157 ? -12.915 4.854 -7.163 1.00 40.16 159 LYS A C 1
ATOM 1258 O O . LYS A 1 157 ? -12.174 4.682 -6.194 1.00 32.77 159 LYS A O 1
ATOM 1264 N N . PRO A 1 158 ? -13.546 6.014 -7.396 1.00 44.38 160 PRO A N 1
ATOM 1265 C CA . PRO A 1 158 ? -13.352 7.178 -6.526 1.00 45.06 160 PRO A CA 1
ATOM 1266 C C . PRO A 1 158 ? -13.803 6.917 -5.094 1.00 46.41 160 PRO A C 1
ATOM 1267 O O . PRO A 1 158 ? -14.752 6.164 -4.868 1.00 40.61 160 PRO A O 1
ATOM 1271 N N . ALA A 1 159 ? -13.111 7.530 -4.140 1.00 41.65 161 ALA A N 1
ATOM 1272 C CA . ALA A 1 159 ? -13.464 7.401 -2.735 1.00 44.52 161 ALA A CA 1
ATOM 1273 C C . ALA A 1 159 ? -14.851 7.980 -2.490 1.00 51.29 161 ALA A C 1
ATOM 1274 O O . ALA A 1 159 ? -15.189 9.045 -3.007 1.00 56.51 161 ALA A O 1
ATOM 1276 N N . ALA A 1 160 ? -15.656 7.269 -1.709 1.00 61.40 162 ALA A N 1
ATOM 1277 C CA . ALA A 1 160 ? -17.014 7.706 -1.423 1.00 67.37 162 ALA A CA 1
ATOM 1278 C C . ALA A 1 160 ? -17.463 7.224 -0.049 1.00 80.92 162 ALA A C 1
ATOM 1279 O O . ALA A 1 160 ? -18.280 6.310 0.064 1.00 83.47 162 ALA A O 1
ATOM 1281 N N . GLY A 1 161 ? -16.921 7.845 0.993 1.00 80.27 163 GLY A N 1
ATOM 1282 C CA . GLY A 1 161 ? -17.256 7.483 2.356 1.00 81.66 163 GLY A CA 1
ATOM 1283 C C . GLY A 1 161 ? -16.175 6.643 3.003 1.00 78.27 163 GLY A C 1
ATOM 1284 O O . GLY A 1 161 ? -14.997 6.758 2.664 1.00 81.43 163 GLY A O 1
ATOM 1285 N N . SER A 1 162 ? -16.576 5.795 3.943 1.00 89.26 164 SER A N 1
ATOM 1286 C CA . SER A 1 162 ? -15.638 4.912 4.623 1.00 83.05 164 SER A CA 1
ATOM 1287 C C . SER A 1 162 ? -15.386 3.653 3.802 1.00 82.25 164 SER A C 1
ATOM 1288 O O . SER A 1 162 ? -15.890 3.524 2.684 1.00 85.08 164 SER A O 1
ATOM 1291 N N . LYS A 1 163 ? -14.604 2.736 4.368 1.00 64.28 165 LYS A N 1
ATOM 1292 C CA . LYS A 1 163 ? -14.225 1.495 3.696 1.00 62.34 165 LYS A CA 1
ATOM 1293 C C . LYS A 1 163 ? -13.558 1.787 2.356 1.00 53.24 165 LYS A C 1
ATOM 1294 O O . LYS A 1 163 ? -14.184 1.698 1.298 1.00 54.02 165 LYS A O 1
ATOM 1300 N N . LEU A 1 164 ? -12.281 2.144 2.417 1.00 42.74 166 LEU A N 1
ATOM 1301 C CA . LEU A 1 164 ? -11.523 2.503 1.229 1.00 37.37 166 LEU A CA 1
ATOM 1302 C C . LEU A 1 164 ? -10.322 1.585 1.052 1.00 36.66 166 LEU A C 1
ATOM 1303 O O . LEU A 1 164 ? -9.985 0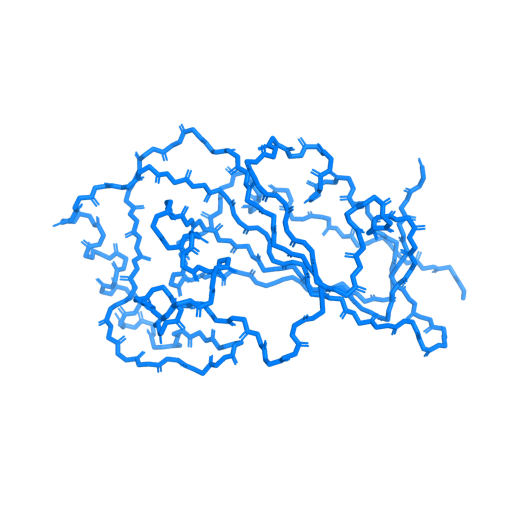.805 1.945 1.00 34.93 166 LEU A O 1
ATOM 1308 N N . VAL A 1 165 ? -9.687 1.678 -0.112 1.00 30.74 167 VAL A N 1
ATOM 1309 C CA . VAL A 1 165 ? -8.412 1.017 -0.339 1.00 32.84 167 VAL A CA 1
ATOM 1310 C C . VAL A 1 165 ? -7.297 2.051 -0.224 1.00 35.33 167 VAL A C 1
ATOM 1311 O O . VAL A 1 165 ? -7.179 2.940 -1.069 1.00 27.28 167 VAL A O 1
ATOM 1315 N N . CYS A 1 166 ? -6.487 1.944 0.824 1.00 35.12 168 CYS A N 1
ATOM 1316 C CA . CYS A 1 166 ? -5.438 2.936 1.061 1.00 28.92 168 CYS A CA 1
ATOM 1317 C C . CYS A 1 166 ? -4.034 2.349 0.915 1.00 29.75 168 CYS A C 1
ATOM 1318 O O . CYS A 1 166 ? -3.788 1.217 1.316 1.00 35.57 168 CYS A O 1
ATOM 1321 N N . PRO A 1 167 ? -3.105 3.128 0.342 1.00 24.93 169 PRO A N 1
ATOM 1322 C CA . PRO A 1 167 ? -1.734 2.658 0.109 1.00 32.60 169 PRO A CA 1
ATOM 1323 C C . PRO A 1 167 ? -0.902 2.579 1.388 1.00 34.27 169 PRO A C 1
ATOM 1324 O O . PRO A 1 167 ? -1.250 3.212 2.384 1.00 35.99 169 PRO A O 1
ATOM 1328 N N . VAL A 1 168 ? 0.183 1.808 1.354 1.00 37.22 170 VAL A N 1
ATOM 1329 C CA . VAL A 1 168 ? 1.103 1.747 2.486 1.00 42.37 170 VAL A CA 1
ATOM 1330 C C . VAL A 1 168 ? 2.238 2.745 2.286 1.00 39.65 170 VAL A C 1
ATOM 1331 O O . VAL A 1 168 ? 2.595 3.078 1.154 1.00 44.48 170 VAL A O 1
ATOM 1335 N N . ALA A 1 169 ? 2.796 3.227 3.391 1.00 44.77 171 ALA A N 1
ATOM 1336 C CA . ALA A 1 169 ? 3.890 4.186 3.337 1.00 40.40 171 ALA A CA 1
ATOM 1337 C C . ALA A 1 169 ? 5.202 3.543 3.772 1.00 35.80 171 ALA A C 1
ATOM 1338 O O . ALA A 1 169 ? 6.245 3.760 3.152 1.00 52.30 171 ALA A O 1
#

InterPro domains:
  IPR002552 Spike glycoprotein S2, coronavirus [PF01601] (699-1230)
  IPR018548 Spike (S) protein S1 subunit, receptor-binding domain, betacoronavirus [PF09408] (368-518)
  IPR018548 Spike (S) protein S1 subunit, receptor-binding domain, betacoronavirus [PS51921] (355-519)
  IPR032500 Spike glycoprotein S1, N-terminal domain, betacoronavirus-like [PF16451] (41-360)
  IPR032500 Spike glycoprotein S1, N-terminal domain, betacoronavirus-like [PS51922] (15-325)
  IPR036326 Spike S1 subunit, receptor binding domain superfamily, betacoronavirus [SSF143587] (357-528)
  IPR042578 Spike glycoprotein, betacoronavirus [MF_04099] (1-1274)
  IPR043002 Spike glycoprotein, N-terminal domain superfamily [G3DSA:2.60.120.960] (89-329)
  IPR043473 Spike glycoprotein S2 superfamily, coronavirus [SSF111474] (906-1023)
  IPR043473 Spike glycoprotein S2 superfamily, coronavirus [SSF111474] (1104-1200)
  IPR043607 Coronavirus spike glycoprotein S1, C-terminal [PF19209] (528-584)
  IPR043614 Spike glycoprotein S2, coronavirus, C-terminal [PF19214] (1232-1273)
  IPR044338 Spike (S) protein S1 subunit, N-terminal domain, HKU9-like [cd21627] (31-324)
  IPR044873 Spike glycoprotein S2, coronavirus, heptad repeat 1 [PS51923] (893-998)
  IPR044874 Spike glycoprotein S2, coronavirus, heptad repeat 2 [PS51924] (1142-1223)

Organism: Bat coronavirus HKU9 (NCBI:txid694006)

Foldseek 3Di:
DDFAADDDPLPCQLPPAFLLDKDKDKFWLHEYACCSVQVVFAFPDKDFDPDDSVCQQAWKFRIKMKIKHKDADVRVVCLVVVNDDQSCFAGAHADPPFGFMKTWGANQDFAQHQTGRDDGDDHVGHDDDVVVSVVSSVVSVVDGTGRIIMIITMGTHHDDDDTIYHYDD

Secondary structure (DSSP, 8-state):
--PEEPPP-HHHHHSPPPGGG-EEEEE-SEEE-GGGGTTSS-EEEEEEESS-HHHHTTS-BSEEEEEEEEE-HHHHHHHHHT---HHHHHT--PPTT--EEEEEEEEEEEE------SS---TT-----HHHHHHHHHHGGGS--EEEEEEEEEEEE---SSS-EEE--

B-factor: mean 29.19, std 13.63, range [7.36, 95.11]

Radius of gyration: 16.16 Å; Cα contacts (8 Å, |Δi|>4): 365; chains: 1; bounding box: 30×37×46 Å